Protein AF-A2DZM6-F1 (afdb_monomer_lite)

Radius of gyration: 11.58 Å; chains: 1; bounding box: 24×25×27 Å

Organism: Trichomonas vaginalis (strain ATCC PRA-98 / G3) (NCBI:txid412133)

Structure (mmCIF, N/CA/C/O backbone):
data_AF-A2DZM6-F1
#
_entry.id   AF-A2DZM6-F1
#
loop_
_atom_site.group_PDB
_atom_site.id
_atom_site.type_symbol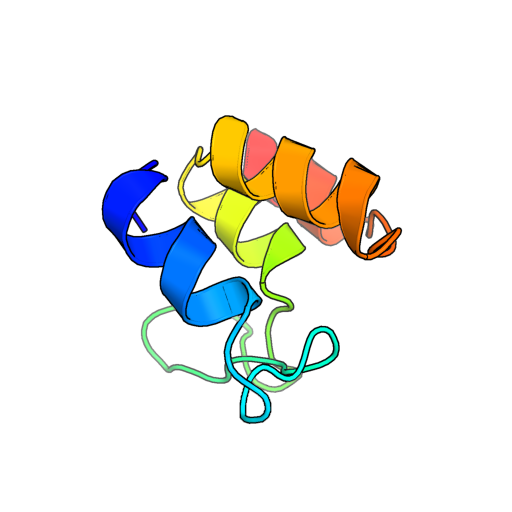
_atom_site.label_atom_id
_atom_site.label_alt_id
_atom_site.label_comp_id
_atom_site.label_asym_id
_atom_site.label_entity_id
_atom_site.label_seq_id
_atom_site.pdbx_PDB_ins_code
_atom_site.Cartn_x
_atom_site.Cartn_y
_atom_site.Cartn_z
_atom_site.occupancy
_atom_site.B_iso_or_equiv
_atom_site.auth_seq_id
_atom_site.auth_comp_id
_atom_site.auth_asym_id
_atom_site.auth_atom_id
_atom_site.pdbx_PDB_model_num
ATOM 1 N N . MET A 1 1 ? 7.480 8.212 -2.667 1.00 59.28 1 MET A N 1
ATOM 2 C CA . MET A 1 1 ? 6.550 8.372 -1.532 1.00 59.28 1 MET A CA 1
ATOM 3 C C . MET A 1 1 ? 7.361 8.003 -0.317 1.00 59.28 1 MET A C 1
ATOM 5 O O . MET A 1 1 ? 7.623 6.830 -0.126 1.00 59.28 1 MET A O 1
ATOM 9 N N . GLU A 1 2 ? 7.893 8.987 0.395 1.00 64.31 2 GLU A N 1
ATOM 10 C CA . GLU A 1 2 ? 8.516 8.700 1.690 1.00 64.31 2 GLU A CA 1
ATOM 11 C C . GLU A 1 2 ? 7.394 8.377 2.684 1.00 64.31 2 GLU A C 1
ATOM 13 O O . GLU A 1 2 ? 6.243 8.759 2.446 1.00 64.31 2 GLU A O 1
ATOM 18 N N . ASP A 1 3 ? 7.689 7.629 3.748 1.00 72.81 3 ASP A N 1
ATOM 19 C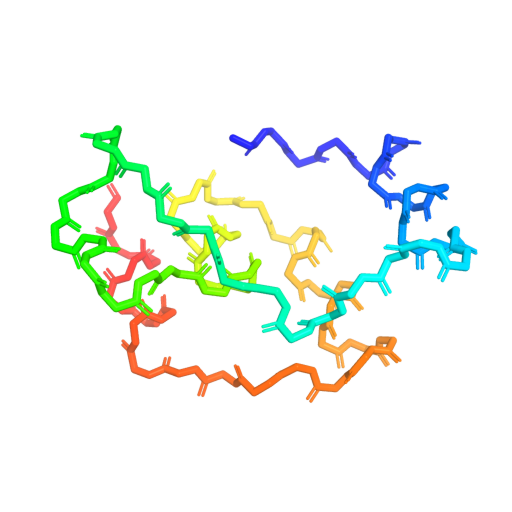 CA . ASP A 1 3 ? 6.703 7.216 4.759 1.00 72.81 3 ASP A CA 1
ATOM 20 C C . ASP A 1 3 ? 6.330 8.393 5.694 1.00 72.81 3 ASP A C 1
ATOM 22 O O . ASP A 1 3 ? 6.339 8.296 6.920 1.00 72.81 3 ASP A O 1
ATOM 26 N N . ASP A 1 4 ? 6.032 9.541 5.078 1.00 82.44 4 ASP A N 1
ATOM 27 C CA . ASP A 1 4 ? 5.715 10.836 5.673 1.00 82.44 4 ASP A CA 1
ATOM 28 C C . ASP A 1 4 ? 4.261 10.842 6.166 1.00 82.44 4 ASP A C 1
ATOM 30 O O . ASP A 1 4 ? 3.361 11.459 5.580 1.00 82.44 4 ASP A O 1
ATOM 34 N N . LEU A 1 5 ? 4.023 10.159 7.284 1.00 83.69 5 LEU A N 1
ATOM 35 C CA . LEU A 1 5 ? 2.715 10.140 7.940 1.00 83.69 5 LEU A CA 1
ATOM 36 C C . LEU A 1 5 ? 2.196 11.544 8.278 1.00 83.69 5 LEU A C 1
ATOM 38 O O . LEU A 1 5 ? 0.999 11.788 8.154 1.00 83.69 5 LEU A O 1
ATOM 42 N N . GLU A 1 6 ? 3.077 12.468 8.668 1.00 84.44 6 GLU A N 1
ATOM 43 C CA . GLU A 1 6 ? 2.692 13.833 9.057 1.00 84.44 6 GLU A CA 1
ATOM 44 C C . GLU A 1 6 ? 1.997 14.595 7.925 1.00 84.44 6 GLU A C 1
ATOM 46 O O . GLU A 1 6 ? 1.101 15.397 8.178 1.00 84.44 6 GLU A O 1
ATOM 51 N N . LYS A 1 7 ? 2.369 14.317 6.670 1.00 85.31 7 LYS A N 1
ATOM 52 C CA . LYS A 1 7 ? 1.728 14.913 5.490 1.00 85.31 7 LYS A CA 1
ATOM 53 C C . LYS A 1 7 ? 0.548 14.076 5.009 1.00 85.31 7 LYS A C 1
ATOM 55 O O . LYS A 1 7 ? -0.424 14.625 4.496 1.00 85.31 7 LYS A O 1
ATOM 60 N N . PHE A 1 8 ? 0.621 12.754 5.168 1.00 87.50 8 PHE A N 1
ATOM 61 C CA . PHE A 1 8 ? -0.399 11.847 4.655 1.00 87.50 8 PHE A CA 1
ATOM 62 C C . PHE A 1 8 ? -1.676 11.821 5.501 1.00 87.50 8 PHE A C 1
ATOM 64 O O . PHE A 1 8 ? -2.764 11.740 4.942 1.00 87.50 8 PHE A O 1
ATOM 71 N N . ILE A 1 9 ? -1.575 11.932 6.829 1.00 87.62 9 ILE A N 1
ATOM 72 C CA . ILE A 1 9 ? -2.738 11.957 7.730 1.00 87.62 9 ILE A CA 1
ATOM 73 C C . ILE A 1 9 ? -3.697 13.110 7.393 1.00 87.62 9 ILE A C 1
ATOM 75 O O . ILE A 1 9 ? -4.842 12.802 7.053 1.00 87.62 9 ILE A O 1
ATOM 79 N N . PRO A 1 10 ? -3.274 14.394 7.405 1.00 90.94 10 PRO A N 1
ATOM 80 C CA . PRO A 1 10 ? -4.179 15.501 7.098 1.00 90.94 10 PRO A CA 1
ATOM 81 C C . PRO A 1 10 ? -4.689 15.435 5.655 1.00 90.94 10 PRO A C 1
ATOM 83 O O . PRO A 1 10 ? -5.837 15.781 5.397 1.00 90.94 10 PRO A O 1
ATOM 86 N N . PHE A 1 11 ? -3.878 14.928 4.719 1.00 87.75 11 PHE A N 1
ATOM 87 C CA . PHE A 1 11 ? -4.326 14.686 3.349 1.00 87.75 11 PHE A CA 1
ATOM 88 C C . PHE A 1 11 ? -5.444 13.638 3.288 1.00 87.75 11 PHE A C 1
ATOM 90 O O . PHE A 1 11 ? -6.446 13.867 2.628 1.00 87.75 11 PHE A O 1
ATOM 97 N N . SER A 1 12 ? -5.311 12.524 4.014 1.00 88.25 12 SER A N 1
ATOM 98 C CA . SER A 1 12 ? -6.317 11.453 4.065 1.00 88.25 12 SER A CA 1
ATOM 99 C C . SER A 1 12 ? -7.604 11.833 4.806 1.00 88.25 12 SER A C 1
ATOM 101 O O . SER A 1 12 ? -8.601 11.122 4.716 1.00 88.25 12 SER A O 1
ATOM 103 N N . GLU A 1 13 ? -7.570 12.911 5.588 1.00 88.50 13 GLU A N 1
ATOM 104 C CA . GLU A 1 13 ? -8.713 13.450 6.337 1.00 88.50 13 GLU A CA 1
ATOM 105 C C . GLU A 1 13 ? -9.439 14.571 5.602 1.00 88.50 13 GLU A C 1
ATOM 107 O O . GLU A 1 13 ? -10.514 14.979 6.032 1.00 88.50 13 GLU A O 1
ATOM 112 N N . SER A 1 14 ? -8.872 15.046 4.495 1.00 88.62 14 SER A N 1
ATOM 113 C CA . SER A 1 14 ? -9.529 15.990 3.603 1.00 88.62 14 SER A CA 1
ATOM 114 C C . SER A 1 14 ? -10.761 15.358 2.957 1.00 88.62 14 SER A C 1
ATOM 116 O O . SER A 1 14 ? -10.702 14.222 2.485 1.00 88.62 14 SER A O 1
ATOM 118 N N . ASP A 1 15 ? -11.846 16.126 2.839 1.00 86.25 15 ASP A N 1
ATOM 119 C CA . ASP A 1 15 ? -13.035 15.737 2.068 1.00 86.25 15 ASP A CA 1
ATOM 120 C C . ASP A 1 15 ? -12.721 15.498 0.576 1.00 86.25 15 ASP A C 1
ATOM 122 O O . ASP A 1 15 ? -13.477 14.831 -0.127 1.00 86.25 15 ASP A O 1
ATOM 126 N N . GLU A 1 16 ? -11.589 16.015 0.086 1.00 87.00 16 GLU A N 1
ATOM 127 C CA . GLU A 1 16 ? -11.107 15.805 -1.284 1.00 87.00 16 GLU A CA 1
ATOM 128 C C . GLU A 1 16 ? -10.348 14.478 -1.464 1.00 87.00 16 GLU A C 1
ATOM 130 O O . GLU A 1 16 ? -9.956 14.136 -2.583 1.00 87.00 16 GLU A O 1
ATOM 135 N N . PHE A 1 17 ? -10.106 13.722 -0.386 1.00 89.56 17 PHE A N 1
ATOM 136 C CA . PHE A 1 17 ? -9.374 12.463 -0.458 1.00 89.56 17 PHE A CA 1
ATOM 137 C C . PHE A 1 17 ? -10.219 11.342 -1.070 1.00 89.56 17 PHE A C 1
ATOM 139 O O . PHE A 1 17 ? -11.153 10.824 -0.457 1.00 89.56 17 PHE A O 1
ATOM 146 N N . ASP A 1 18 ? -9.821 10.890 -2.259 1.00 88.56 18 ASP A N 1
ATOM 147 C CA . ASP A 1 18 ? -10.392 9.709 -2.897 1.00 88.56 18 ASP A CA 1
ATOM 148 C C . ASP A 1 18 ? -9.519 8.469 -2.639 1.00 88.56 18 ASP A C 1
ATOM 150 O O . ASP A 1 18 ? -8.452 8.275 -3.227 1.00 88.56 18 ASP A O 1
ATOM 154 N N . LYS A 1 19 ? -10.003 7.584 -1.762 1.00 83.38 19 LYS A N 1
ATOM 155 C CA . LYS A 1 19 ? -9.341 6.311 -1.431 1.00 83.38 19 LYS A CA 1
ATOM 156 C C . LYS A 1 19 ? -9.225 5.349 -2.623 1.00 83.38 19 LYS A C 1
ATOM 158 O O . LYS A 1 19 ? -8.355 4.477 -2.608 1.00 83.38 19 LYS A O 1
ATOM 163 N N . ASP A 1 20 ? -10.102 5.484 -3.618 1.00 85.38 20 ASP A N 1
ATOM 164 C CA . ASP A 1 20 ? -10.162 4.631 -4.805 1.00 85.38 20 ASP A CA 1
ATOM 165 C C . ASP A 1 20 ? -9.415 5.268 -5.992 1.00 85.38 20 ASP A C 1
ATOM 167 O O . ASP A 1 20 ? -9.337 4.683 -7.083 1.00 85.38 20 ASP A O 1
ATOM 171 N N . GLN A 1 21 ? -8.785 6.429 -5.760 1.00 89.19 21 GLN A N 1
ATOM 172 C CA . GLN A 1 21 ? -7.966 7.125 -6.736 1.00 89.19 21 GLN A CA 1
ATOM 173 C C . GLN A 1 21 ? -6.846 6.219 -7.248 1.00 89.19 21 GLN A C 1
ATOM 175 O O . GLN A 1 21 ? -6.067 5.615 -6.501 1.00 89.19 21 GLN A O 1
ATOM 180 N N .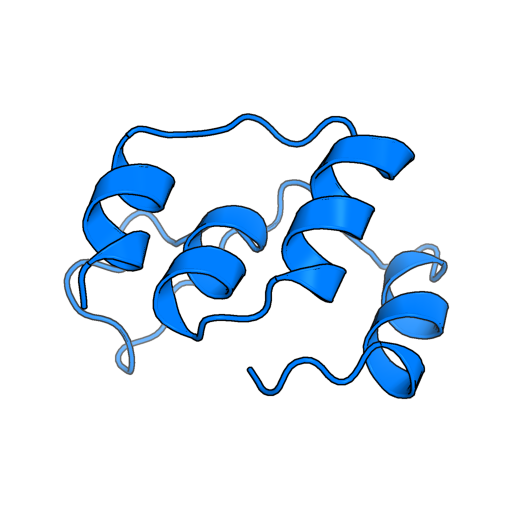 LYS A 1 22 ? -6.722 6.181 -8.576 1.00 91.44 22 LYS A N 1
ATOM 181 C CA . LYS A 1 22 ? -5.624 5.509 -9.268 1.00 91.44 22 LYS A CA 1
ATOM 182 C C . LYS A 1 22 ? -4.723 6.534 -9.929 1.00 91.44 22 LYS A C 1
ATOM 184 O O . LYS A 1 22 ? -5.164 7.314 -10.770 1.00 91.44 22 LYS A O 1
ATOM 189 N N . LEU A 1 23 ? -3.440 6.486 -9.599 1.00 90.94 23 LEU A N 1
ATOM 190 C CA . LEU A 1 23 ? -2.434 7.343 -10.203 1.00 90.94 23 LEU A CA 1
ATOM 191 C C . LEU A 1 23 ? -1.920 6.707 -11.494 1.00 90.94 23 LEU A C 1
ATOM 193 O O . LEU A 1 23 ? -1.332 5.623 -11.477 1.00 90.94 23 LEU A O 1
ATOM 197 N N . LYS A 1 24 ? -2.112 7.405 -12.613 1.00 92.38 24 LYS A N 1
ATOM 198 C CA . LYS A 1 24 ? -1.439 7.107 -13.879 1.00 92.38 24 LYS A CA 1
ATOM 199 C C . LYS A 1 24 ? -0.281 8.077 -14.030 1.00 92.38 24 LYS A C 1
ATOM 201 O O . LYS A 1 24 ? -0.484 9.285 -14.005 1.00 92.38 24 LYS A O 1
ATOM 206 N N . SER A 1 25 ? 0.930 7.556 -14.145 1.00 88.50 25 SER A N 1
ATOM 207 C CA . SER A 1 25 ? 2.119 8.386 -14.303 1.00 88.50 25 SER A CA 1
ATOM 208 C C . SER A 1 25 ? 3.174 7.634 -15.091 1.00 88.50 25 SER A C 1
ATOM 210 O O . SER A 1 25 ? 3.440 6.464 -14.818 1.00 88.50 25 SER A O 1
ATOM 212 N N . TYR A 1 26 ? 3.804 8.328 -16.034 1.00 88.12 26 TYR A N 1
ATOM 213 C CA . TYR A 1 26 ? 4.925 7.809 -16.817 1.00 88.12 26 TYR A CA 1
ATOM 214 C C . TYR A 1 26 ? 6.147 7.463 -15.948 1.00 88.12 26 TYR A C 1
ATOM 216 O O . TYR A 1 26 ? 7.043 6.765 -16.409 1.00 88.12 26 TYR A O 1
ATOM 224 N N . LEU A 1 27 ? 6.176 7.925 -14.691 1.00 88.12 27 LEU A N 1
ATOM 225 C CA . LEU A 1 27 ? 7.215 7.594 -13.714 1.00 88.12 27 LEU A CA 1
ATOM 226 C C . LEU A 1 27 ? 7.151 6.136 -13.240 1.00 88.12 27 LEU A C 1
ATOM 228 O O . LEU A 1 27 ? 8.144 5.627 -12.727 1.00 88.12 27 LEU A O 1
ATOM 232 N N . TYR A 1 28 ? 6.004 5.468 -13.399 1.00 87.44 28 TYR A N 1
ATOM 233 C CA . TYR A 1 28 ? 5.834 4.068 -13.019 1.00 87.44 28 TYR A CA 1
ATOM 234 C C . TYR A 1 28 ? 5.598 3.200 -14.257 1.00 87.44 28 TYR A C 1
ATOM 236 O O . TYR A 1 28 ? 4.726 3.523 -15.071 1.00 87.44 28 TYR A O 1
ATOM 244 N N . PRO A 1 29 ? 6.310 2.067 -14.396 1.00 84.38 29 PRO A N 1
ATOM 245 C CA . PRO A 1 29 ? 6.106 1.163 -15.520 1.00 84.38 29 PRO A CA 1
ATOM 246 C C . PRO A 1 29 ? 4.689 0.572 -15.484 1.00 84.38 29 PRO A C 1
ATOM 248 O O . PRO A 1 29 ? 4.150 0.306 -14.411 1.00 84.38 29 PRO A O 1
ATOM 251 N N . TYR A 1 30 ? 4.082 0.342 -16.653 1.00 83.94 30 TYR A N 1
ATOM 252 C CA . TYR A 1 30 ? 2.753 -0.282 -16.807 1.00 83.94 30 TYR A CA 1
ATOM 253 C C . TYR A 1 30 ? 1.601 0.427 -16.060 1.00 83.94 30 TYR A C 1
ATOM 255 O O . TYR A 1 30 ? 0.656 -0.211 -15.584 1.00 83.94 30 TYR A O 1
ATOM 263 N N . SER A 1 31 ? 1.659 1.757 -15.959 1.00 86.81 31 SER A N 1
ATOM 264 C CA . SER A 1 31 ? 0.670 2.575 -15.246 1.00 86.81 31 SER A CA 1
ATOM 265 C C . SER A 1 31 ? -0.573 2.944 -16.071 1.00 86.81 31 SER A C 1
ATOM 267 O O . SER A 1 31 ? -1.401 3.719 -15.596 1.00 86.81 31 SER A O 1
ATOM 269 N N . ASP A 1 32 ? -0.787 2.357 -17.256 1.00 85.19 32 ASP A N 1
ATOM 270 C CA . ASP A 1 32 ? -1.950 2.649 -18.122 1.00 85.19 32 ASP A CA 1
ATOM 271 C C . ASP A 1 32 ? -3.297 2.411 -17.419 1.00 85.19 32 ASP A C 1
ATOM 273 O O . ASP A 1 32 ? -4.282 3.127 -17.632 1.00 85.19 32 ASP A O 1
ATOM 277 N N . LYS A 1 33 ? -3.338 1.408 -16.531 1.00 86.94 33 LYS A N 1
ATOM 278 C CA . LYS A 1 33 ? -4.494 1.093 -15.670 1.00 86.94 33 LYS A CA 1
ATOM 279 C C . LYS A 1 33 ? -4.486 1.855 -14.339 1.00 86.94 33 LYS A C 1
ATOM 281 O O . LYS A 1 33 ? -5.450 1.765 -13.583 1.00 86.94 33 LYS A O 1
ATOM 286 N N . GLY A 1 34 ? -3.420 2.603 -14.082 1.00 92.12 34 GLY A N 1
ATOM 287 C CA . GLY A 1 34 ? -3.117 3.276 -12.830 1.00 92.12 34 GLY A CA 1
ATOM 288 C C . GLY A 1 34 ? -2.718 2.322 -11.708 1.00 92.12 34 GLY A C 1
ATOM 289 O O . GLY A 1 34 ? -2.914 1.102 -11.791 1.00 92.12 34 GLY A O 1
ATOM 290 N N . TYR A 1 35 ? -2.158 2.914 -10.660 1.00 93.00 35 TYR A N 1
ATOM 291 C CA . TYR A 1 35 ? -1.870 2.251 -9.395 1.00 93.00 35 TYR A CA 1
ATOM 292 C C . TYR A 1 35 ? -2.667 2.897 -8.275 1.00 93.00 35 TYR A C 1
ATOM 294 O O . TYR A 1 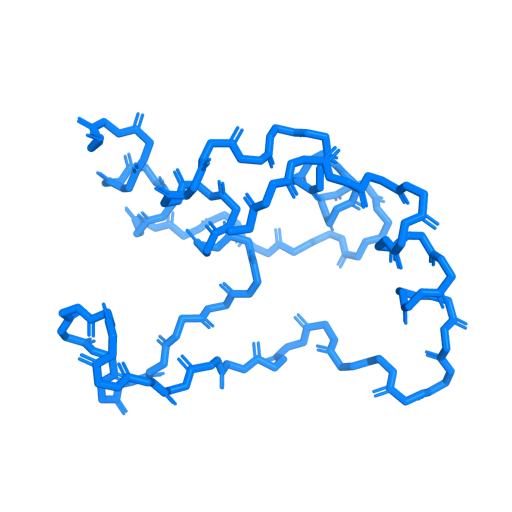35 ? -2.761 4.122 -8.204 1.00 93.00 35 TYR A O 1
ATOM 302 N N . SER A 1 36 ? -3.253 2.067 -7.421 1.00 93.06 36 SER A N 1
ATOM 303 C CA . SER A 1 36 ? -3.863 2.538 -6.178 1.00 93.06 36 SER A CA 1
ATOM 304 C C . SER A 1 36 ? -2.794 3.096 -5.239 1.00 93.06 36 SER A C 1
ATOM 306 O O . SER A 1 36 ? -1.616 2.735 -5.325 1.00 93.06 36 SER A O 1
ATOM 308 N N . LEU A 1 37 ? -3.212 3.932 -4.290 1.00 92.00 37 LEU A N 1
ATOM 309 C CA . LEU A 1 37 ? -2.321 4.429 -3.241 1.00 92.00 37 LEU A CA 1
ATOM 310 C C . LEU A 1 37 ? -1.664 3.288 -2.453 1.00 92.00 37 LEU A C 1
ATOM 312 O O . LEU A 1 37 ? -0.487 3.381 -2.119 1.00 92.00 37 LEU A O 1
ATOM 316 N N . LEU A 1 38 ? -2.380 2.182 -2.220 1.00 93.19 38 LEU A N 1
ATOM 317 C CA . LEU A 1 38 ? -1.842 1.024 -1.506 1.00 93.19 38 LEU A CA 1
ATOM 318 C C . LEU A 1 38 ? -0.737 0.312 -2.301 1.00 93.19 38 LEU A C 1
ATOM 320 O O . LEU A 1 38 ? 0.290 -0.061 -1.740 1.00 93.19 38 LEU A O 1
ATOM 324 N N . GLU A 1 39 ? -0.918 0.153 -3.613 1.00 93.62 39 GLU A N 1
ATOM 325 C CA . GLU A 1 39 ? 0.112 -0.403 -4.501 1.00 93.62 39 GLU A CA 1
ATOM 326 C C . GLU A 1 39 ? 1.344 0.505 -4.555 1.00 93.62 39 GLU A C 1
ATOM 328 O O . GLU A 1 39 ? 2.470 0.015 -4.507 1.00 93.62 39 GLU A O 1
ATOM 333 N N . LEU A 1 40 ? 1.145 1.825 -4.590 1.00 91.88 40 LEU A N 1
ATOM 334 C CA . LEU A 1 40 ? 2.246 2.784 -4.529 1.00 91.88 40 LEU A CA 1
ATOM 335 C C . LEU A 1 40 ? 2.975 2.732 -3.183 1.00 91.88 40 LEU A C 1
ATOM 337 O O . LEU A 1 40 ? 4.202 2.795 -3.172 1.00 91.88 40 LEU A O 1
ATOM 341 N N . CYS A 1 41 ? 2.266 2.548 -2.065 1.00 92.00 41 CYS A N 1
ATOM 342 C CA . CYS A 1 41 ? 2.909 2.342 -0.765 1.00 92.00 41 CYS A CA 1
ATOM 343 C C . CYS A 1 41 ? 3.841 1.125 -0.798 1.00 92.00 41 CYS A C 1
ATOM 345 O O . CYS A 1 41 ? 4.964 1.207 -0.310 1.00 92.00 41 CYS A O 1
ATOM 347 N N . CYS A 1 42 ? 3.414 0.019 -1.418 1.00 92.31 42 CYS A N 1
ATOM 348 C CA . CYS A 1 42 ? 4.258 -1.165 -1.580 1.00 92.31 42 CYS A CA 1
ATOM 349 C C . CYS A 1 42 ? 5.475 -0.900 -2.471 1.00 92.31 42 CYS A C 1
ATOM 351 O O . CYS A 1 42 ? 6.553 -1.373 -2.144 1.00 92.31 42 CYS A O 1
ATOM 353 N N . TYR A 1 43 ? 5.308 -0.134 -3.554 1.00 92.25 43 TYR A N 1
ATOM 354 C CA . TYR A 1 43 ? 6.392 0.204 -4.484 1.00 92.25 43 TYR A CA 1
ATOM 355 C C . TYR A 1 43 ? 7.471 1.086 -3.848 1.00 92.25 43 TYR A C 1
ATOM 357 O O . TYR A 1 43 ? 8.643 0.955 -4.171 1.00 92.25 43 TYR A O 1
ATOM 365 N N . HIS A 1 44 ? 7.082 2.004 -2.961 1.00 90.81 44 HIS A N 1
ATOM 366 C CA . HIS A 1 44 ? 8.013 2.931 -2.305 1.00 90.81 44 HIS A CA 1
ATOM 367 C C . HIS A 1 44 ? 8.444 2.492 -0.900 1.00 90.81 44 HIS A C 1
ATOM 369 O O . HIS A 1 44 ? 9.190 3.213 -0.246 1.00 90.81 44 HIS A O 1
ATOM 375 N N . GLY A 1 45 ? 7.957 1.351 -0.406 1.00 89.75 45 GLY A N 1
ATOM 376 C CA . GLY A 1 45 ? 8.246 0.889 0.954 1.00 89.75 45 GLY A CA 1
ATOM 377 C C . GLY A 1 45 ? 7.608 1.734 2.068 1.00 89.75 45 GLY A C 1
ATOM 378 O O . GLY A 1 45 ? 8.114 1.740 3.187 1.00 89.75 45 GLY A O 1
ATOM 379 N N . ALA A 1 46 ? 6.500 2.431 1.798 1.00 92.19 46 ALA A N 1
ATOM 380 C CA . ALA A 1 46 ? 5.783 3.251 2.781 1.00 92.19 46 ALA A CA 1
ATOM 381 C C . ALA A 1 46 ? 4.866 2.382 3.671 1.00 92.19 46 ALA A C 1
ATOM 383 O O . ALA A 1 46 ? 3.657 2.253 3.442 1.00 92.19 46 ALA A O 1
ATOM 384 N N . VAL A 1 47 ? 5.457 1.720 4.668 1.00 90.69 47 VAL A N 1
ATOM 385 C CA . VAL A 1 47 ? 4.797 0.741 5.549 1.00 90.69 47 VAL A CA 1
ATOM 386 C C . VAL A 1 47 ? 3.727 1.385 6.426 1.00 90.69 47 VAL A C 1
ATOM 388 O O . VAL A 1 47 ? 2.673 0.782 6.660 1.00 90.69 47 VAL A O 1
ATOM 391 N N . TYR A 1 48 ? 3.970 2.586 6.940 1.00 90.50 48 TYR A N 1
ATOM 392 C CA . TYR A 1 48 ? 3.012 3.264 7.799 1.00 90.50 48 TYR A CA 1
ATOM 393 C C . TYR A 1 48 ? 1.810 3.778 7.009 1.00 90.50 48 TYR A C 1
ATOM 395 O O . TYR A 1 48 ? 0.672 3.545 7.427 1.00 90.50 48 TYR A O 1
ATOM 403 N N . CYS A 1 49 ? 2.037 4.376 5.838 1.00 91.12 49 CYS A N 1
ATOM 404 C CA . CYS A 1 49 ? 0.952 4.763 4.933 1.00 91.12 49 CYS A CA 1
ATOM 405 C C . CYS A 1 49 ? 0.114 3.544 4.511 1.00 91.12 49 CYS A C 1
ATOM 407 O O . CYS A 1 49 ? -1.117 3.596 4.534 1.00 91.12 49 CYS A O 1
ATOM 409 N N . PHE A 1 50 ? 0.764 2.409 4.224 1.00 92.44 50 PHE A N 1
ATOM 410 C CA . PHE A 1 50 ? 0.081 1.147 3.925 1.00 92.44 50 PHE A CA 1
ATOM 411 C C . PHE A 1 50 ? -0.830 0.698 5.075 1.00 92.44 50 PHE A C 1
ATOM 413 O O . PHE A 1 50 ? -1.999 0.362 4.859 1.00 92.44 50 PHE A O 1
ATOM 420 N N . LYS A 1 51 ? -0.309 0.700 6.311 1.00 92.25 51 LYS A N 1
ATOM 421 C CA . LYS A 1 51 ? -1.082 0.325 7.503 1.00 92.25 51 LYS A CA 1
ATOM 422 C C . LYS A 1 51 ? -2.287 1.240 7.680 1.00 92.25 51 LYS A C 1
ATOM 424 O O . LYS A 1 51 ? -3.378 0.726 7.900 1.00 92.25 51 LYS A O 1
ATOM 429 N N . LEU A 1 52 ? -2.108 2.552 7.530 1.00 92.00 52 LEU A N 1
ATOM 430 C CA . LEU A 1 52 ? -3.188 3.533 7.640 1.00 92.00 52 LEU A CA 1
ATOM 431 C C . LEU A 1 52 ? -4.285 3.284 6.601 1.00 92.00 52 LEU A C 1
ATOM 433 O O . LEU A 1 52 ? -5.464 3.240 6.949 1.00 92.00 52 LEU A O 1
ATOM 437 N N . LEU A 1 53 ? -3.907 3.059 5.339 1.00 92.25 53 LEU A N 1
ATOM 438 C CA . LEU A 1 53 ? -4.858 2.762 4.266 1.00 92.25 53 LEU A CA 1
ATOM 439 C C . LEU A 1 53 ? -5.684 1.501 4.559 1.00 92.25 53 LEU A C 1
ATOM 441 O O . LEU A 1 53 ? -6.902 1.478 4.373 1.00 92.25 53 LEU A O 1
ATOM 445 N N . ARG A 1 54 ? -5.039 0.460 5.093 1.00 93.31 54 ARG A N 1
ATOM 446 C CA . ARG A 1 54 ? -5.710 -0.785 5.485 1.00 93.31 54 ARG A CA 1
ATOM 447 C C . ARG A 1 54 ? -6.616 -0.627 6.698 1.00 93.31 54 ARG A C 1
ATOM 449 O O . ARG A 1 54 ? -7.704 -1.189 6.692 1.00 93.31 54 ARG A O 1
ATOM 456 N N . THR A 1 55 ? -6.196 0.094 7.731 1.00 93.00 55 THR A N 1
ATOM 457 C CA . THR A 1 55 ? -6.980 0.206 8.969 1.00 93.00 55 THR A CA 1
ATOM 458 C C . THR A 1 55 ? -8.135 1.189 8.837 1.00 93.00 55 THR A C 1
ATOM 460 O O . THR A 1 55 ? -9.226 0.897 9.317 1.00 93.00 55 THR A O 1
ATOM 463 N N . LYS A 1 56 ? -7.918 2.333 8.179 1.00 90.75 56 LYS A N 1
ATOM 464 C CA . LYS A 1 56 ? -8.905 3.417 8.095 1.00 90.75 56 LYS A CA 1
ATOM 465 C C . LYS A 1 56 ? -9.869 3.248 6.924 1.00 90.75 56 LYS A C 1
ATOM 467 O O . LYS A 1 56 ? -11.066 3.460 7.084 1.00 90.75 56 LYS A O 1
ATOM 472 N N . PHE A 1 57 ? -9.365 2.837 5.761 1.00 90.38 57 PHE A N 1
ATOM 473 C CA . PHE A 1 57 ? -10.156 2.783 4.524 1.00 90.38 57 PHE A CA 1
ATOM 474 C C . PHE A 1 57 ? -10.456 1.361 4.044 1.00 90.38 57 PHE A C 1
ATOM 476 O O . PHE A 1 57 ? -11.190 1.189 3.069 1.00 90.38 57 PHE A O 1
ATOM 483 N N . ASN A 1 58 ? -9.912 0.348 4.731 1.00 90.62 58 ASN A N 1
ATOM 484 C CA . ASN A 1 58 ? -10.023 -1.066 4.376 1.00 90.62 58 ASN A CA 1
ATOM 485 C C . ASN A 1 58 ? -9.625 -1.351 2.915 1.00 90.62 58 ASN A C 1
ATOM 487 O O . ASN A 1 58 ? -10.204 -2.220 2.263 1.00 90.62 58 ASN A O 1
ATOM 491 N N . SER A 1 59 ? -8.644 -0.599 2.396 1.00 91.38 59 SER A N 1
ATOM 492 C CA . SER A 1 59 ? -8.206 -0.675 0.998 1.00 91.38 59 SER A CA 1
ATOM 493 C C . SER A 1 59 ? -7.804 -2.098 0.612 1.00 91.38 59 SER A C 1
ATOM 495 O O . SER A 1 59 ? -7.076 -2.757 1.351 1.00 91.38 59 SER A O 1
ATOM 497 N N . GLU A 1 60 ? -8.253 -2.591 -0.538 1.00 91.75 60 GLU A N 1
ATOM 498 C CA . GLU A 1 60 ? -7.996 -3.966 -0.979 1.00 91.75 60 GLU A CA 1
ATOM 499 C C . GLU A 1 60 ? -6.499 -4.228 -1.224 1.00 91.75 60 GLU A C 1
ATOM 501 O O . GLU A 1 60 ? -5.827 -3.453 -1.902 1.00 91.75 60 GLU A O 1
ATOM 506 N N . ILE A 1 61 ? -5.973 -5.342 -0.699 1.00 92.62 61 ILE A N 1
ATOM 507 C CA . ILE A 1 61 ? -4.614 -5.797 -1.024 1.00 92.62 61 ILE A CA 1
ATOM 508 C C . ILE A 1 61 ? -4.663 -6.515 -2.367 1.00 92.62 61 ILE A C 1
ATOM 510 O O . ILE A 1 61 ? -5.263 -7.582 -2.486 1.00 92.62 61 ILE A O 1
ATOM 514 N N . THR A 1 62 ? -3.987 -5.960 -3.367 1.00 92.94 62 THR A N 1
ATOM 515 C CA . THR A 1 62 ? -3.941 -6.551 -4.705 1.00 92.94 62 THR A CA 1
ATOM 516 C C . THR A 1 62 ? -2.691 -7.410 -4.898 1.00 92.94 62 THR A C 1
ATOM 518 O O . THR A 1 62 ? -1.699 -7.314 -4.175 1.00 92.94 62 THR A O 1
ATOM 521 N N . GLN A 1 63 ? -2.683 -8.224 -5.955 1.00 91.69 63 GLN A N 1
ATOM 522 C CA . GLN A 1 63 ? -1.487 -8.971 -6.368 1.00 91.69 63 GLN A CA 1
ATOM 523 C C . GLN A 1 63 ? -0.306 -8.055 -6.740 1.00 91.69 63 GLN A C 1
ATOM 525 O O . GLN A 1 63 ? 0.848 -8.474 -6.673 1.00 91.69 63 GLN A O 1
ATOM 530 N N . LYS A 1 64 ? -0.569 -6.802 -7.136 1.00 91.62 64 LYS A N 1
ATOM 531 C CA . LYS A 1 64 ? 0.488 -5.825 -7.423 1.00 91.62 64 LYS A CA 1
ATOM 532 C C . LYS A 1 64 ? 1.172 -5.344 -6.143 1.00 91.62 64 LYS A C 1
ATOM 534 O O . LYS A 1 64 ? 2.381 -5.165 -6.187 1.00 91.62 64 LYS A O 1
ATOM 539 N N . CYS A 1 65 ? 0.451 -5.223 -5.020 1.00 93.31 65 CYS A N 1
ATOM 540 C CA . CYS A 1 65 ? 1.052 -4.924 -3.714 1.00 93.31 65 CYS A CA 1
ATOM 541 C C . CYS A 1 65 ? 2.178 -5.915 -3.392 1.00 93.31 65 CYS A C 1
ATOM 543 O O . CYS A 1 65 ? 3.302 -5.501 -3.143 1.00 93.31 65 CYS A O 1
ATOM 545 N N . LEU A 1 66 ? 1.901 -7.219 -3.514 1.00 90.50 66 LEU A N 1
ATOM 546 C CA . LEU A 1 66 ? 2.897 -8.277 -3.311 1.00 90.50 66 LEU A CA 1
ATOM 547 C C . LEU A 1 66 ? 4.090 -8.136 -4.256 1.00 90.50 66 LEU A C 1
ATOM 549 O O . LEU A 1 66 ? 5.223 -8.177 -3.802 1.00 90.50 66 LEU A O 1
ATOM 553 N N . LYS A 1 67 ? 3.846 -7.950 -5.560 1.00 90.44 67 LYS A N 1
ATOM 554 C CA . LYS A 1 67 ? 4.928 -7.799 -6.549 1.00 90.44 67 LYS A CA 1
ATOM 555 C C . LYS A 1 67 ? 5.826 -6.602 -6.254 1.00 90.44 67 LYS A C 1
ATOM 557 O O . LYS A 1 67 ? 7.032 -6.698 -6.431 1.00 90.44 67 LYS A O 1
ATOM 562 N N . PHE A 1 68 ? 5.236 -5.491 -5.830 1.00 91.44 68 PHE A N 1
ATOM 563 C CA . PHE A 1 68 ? 5.961 -4.261 -5.549 1.00 91.44 68 PHE A CA 1
ATOM 564 C C . PHE A 1 68 ? 6.724 -4.288 -4.230 1.00 91.44 68 PHE A C 1
ATOM 566 O O . PHE A 1 68 ? 7.751 -3.638 -4.143 1.00 91.44 68 PHE A O 1
ATOM 573 N N . SER A 1 69 ? 6.306 -5.095 -3.253 1.00 86.62 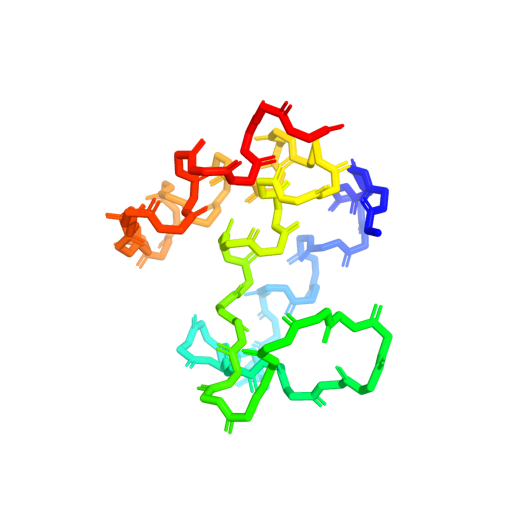69 SER A N 1
ATOM 574 C CA . SER A 1 69 ? 7.038 -5.255 -1.989 1.00 86.62 69 SER A CA 1
ATOM 575 C C . SER A 1 69 ? 8.410 -5.937 -2.110 1.00 86.62 69 SER A C 1
ATOM 577 O O . SER A 1 69 ? 9.126 -5.995 -1.115 1.00 86.62 69 SER A O 1
ATOM 579 N N . PHE A 1 70 ? 8.768 -6.480 -3.279 1.00 84.25 70 PHE A N 1
ATOM 580 C CA . PHE A 1 70 ? 10.062 -7.132 -3.531 1.00 84.25 70 PHE A CA 1
ATOM 581 C C . PHE A 1 70 ? 10.980 -6.340 -4.480 1.00 84.25 70 PHE A C 1
ATOM 583 O O . PHE A 1 70 ? 12.020 -6.870 -4.875 1.00 84.25 70 PHE A O 1
ATOM 590 N N . LEU A 1 71 ? 10.579 -5.128 -4.885 1.00 77.06 71 LEU A N 1
ATOM 591 C CA . LEU A 1 71 ? 11.399 -4.200 -5.674 1.00 77.06 71 LEU A CA 1
ATOM 592 C C . LEU A 1 71 ? 12.244 -3.318 -4.752 1.00 77.06 71 LEU A C 1
ATOM 594 O O . LEU A 1 71 ? 13.393 -3.031 -5.152 1.00 77.06 71 LEU A O 1
#

Foldseek 3Di:
DALPCVVVVVQCVDPPDDQQDFDQDPVDPPCPVGDGPLLVCLQVVNVNSNVCSCPPVVDDDDPSSVVNVVD

Secondary structure (DSSP, 8-state):
----HHHHHHHHHSTT--TT-EE--TTSTTGGG-EEHHHHHHHHT-HHHHHHHHHHH-----HHHHHHTT-

pLDDT: mean 88.42, std 5.92, range [59.28, 93.62]

Sequence (71 aa):
MEDDLEKFIPFSESDEFDKDQKLKSYLYPYSDKGYSLLELCCYHGAVYCFKLLRTKFNSEITQKCLKFSFL

InterPro domains:
  IPR036770 Ankyrin repeat-containing domain superfamily [SSF48403] (1-65)

=== Feature glossary ===
A reading guide for the features in this record.

Start from the sequence.

  · This is the polypeptide sequence — one letter per residue, N-terminus first. Length ranges from a few dozen residues for small domains to over a thousand for large multi-domain proteins.

Fold it, and you get atomic coordinates and the backbone conformation that goes with them.

  · Structure coordinates are given as an mmCIF _atom_site loop: one row per atom with element, residue name, chain id, sequence number, and x/y/z position in Å. Only the four main-chain atoms per residue are included here; side chains are omitted to keep the record compact.

  · Backbone dihedral angles. Every residue except chain termini has a φ (preceding-C → N → Cα → C) and a ψ (N → Cα → C → next-N). They are reported in degrees following the IUPAC sign convention. Secondary structure is essentially a statement about which (φ, ψ) basin each residue occupies.

  · The SS8 string is DSSP's per-residue secondary-structure call. α-helix (H) means an i→i+4 H-bond ladder; β-strand (E) means the residue participates in a β-sheet; 3₁₀ (G) and π (I) are tighter and wider helices; T/S are turns/bends; '-' is loop.

  · SS3 is a coarse helix/strand/coil call (letters a/b/c) made by the P-SEA algorithm from inter-Cα distances and dihedrals. It is less detailed than DSSP but needs only Cα positions.

Summarize the fold with a handful of shape descriptors and a per-residue structural alphabet.

  · Radius of gyration (Rg) is the root-mean-square distance of Cα atoms from their centroid — a single number for overall size and compactness. A globular domain of N residues has Rg ≈ 2.2·N^0.38 Å; an extended or disordered chain has a much larger Rg. The Cα contact count is the number of residue pairs whose Cα atoms are within 8 Å and are more than four positions apart in sequence — a standard proxy for tertiary packing density. The bounding box is the smallest axis-aligned box enclosing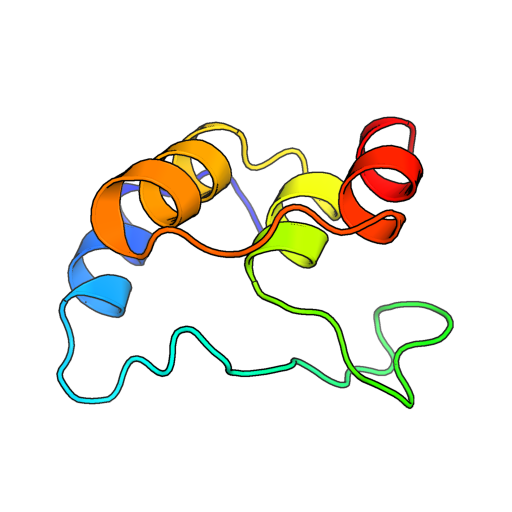 all Cα atoms.

  · The Foldseek 3Di string encodes local tertiary geometry as a 20-letter alphabet — one character per residue — derived from the relative positions of nearby Cα atoms. Unlike the amino-acid sequence, 3Di is a direct function of the 3D structure, so two proteins with the same fold have similar 3Di strings even at low sequence identity.

  · Solvent-accessible surface area (SASA) is the area in Å² traced out by the centre of a 1.4 Å probe sphere (a water molecule) rolled over the protein's van der Waals surface (Shrake–Rupley / Lee–Richards construction). Buried residues have near-zero SASA; fully exposed residues can exceed 200 Å². The total SASA scales roughly with the number of surface residues.

Ask how reliable the model is.

  · pLDDT (predicted Local Distance Difference Test) is AlphaFold's per-residue confidence score, ranging from 0 to 100. Values above 90 indicate high confidence (typically well-packed cores); 70–90 is confident; 50–70 low confidence; below 50 usually means the region is disordered or the prediction is unreliable there. AlphaFold stores pLDDT in the mmCIF B-factor column.

  · B-factor (Debye–Waller factor) reflects atomic displacement in the crystal lattice. It is an experimental observable (units Å²), not a prediction; low values mean the atom is pinned down, high values mean it moves or is heterogeneous across the crystal.

  · Predicted Aligned Error (PAE) is an AlphaFold confidence matrix: entry (i, j) is the expected error in the position of residue j, in ångströms, when the prediction is superimposed on the true structure at residue i. Low PAE within a block of residues means that block is internally rigid and well-predicted; high PAE between two blocks means their relative placement is uncertain even if each block individually is confident.

Place it in context: what it resembles, what it is annotated as, and how it looks.

  · Nearest PDB neighbors are the top structural matches found by Foldseek when searching this structure against the entire Protein Data Bank. Each hit reports a TM-score (0 to 1; >0.5 almost always implies the same fold) and an E-value. These are *structural* homologs — they may share no detectable sequence similarity.

  · Functional annotations link the protein to curated databases. InterPro entries identify conserved domains and families by matching the sequence against member-database signatures (Pfam, PROSITE, CDD, …). Gene Ontology (GO) terms describe molecular function, biological process, and cellular component in a controlled vocabulary. CATH places the structure in a hierarchical fold classification (Class/Architecture/Topology/Homologous-superfamily). The organism is the source species.

  · Three diagnostic plots accompany the record. The Cα contact map visualizes the tertiary structure as a 2D adjacency matrix (8 Å cutoff, sequence-local contacts suppressed). The Ramachandran plot shows the distribution of backbone (φ, ψ) torsions, with points in the α and β basins reflecting secondary structure content. The PAE plot shows AlphaFold's inter-residue confidence as a color matrix.

  · Six rendered views show the 3D structure from the faces of a cube — i.e. along ±x, ±y, ±z. Rendering representation is drawn randomly per protein from cartoon (secondary-structure ribbons), sticks (backbone bonds), or molecular surface; coloring is either N→C rainbow (blue at the N-terminus through red at the C-terminus) or one color per chain.